Protein AF-A0A8T6IIY0-F1 (afdb_monomer_lite)

Sequence (88 aa):
MPRGSVAIWLGATFHGLGVNETETPRRGIITLCNVGWLRQEENFYGSVPQEVAATWPERLQQMLGWQQHGVLAGFVPGRDPTCQLRNA

Structure (mmCIF, N/CA/C/O backbone):
data_AF-A0A8T6IIY0-F1
#
_entry.id   AF-A0A8T6IIY0-F1
#
loop_
_atom_site.group_PDB
_atom_site.id
_atom_site.type_symbol
_atom_site.label_atom_id
_atom_site.label_alt_id
_atom_site.label_comp_id
_atom_site.label_asym_id
_atom_site.label_entity_id
_atom_site.label_seq_id
_atom_site.pdbx_PDB_ins_code
_atom_site.Cartn_x
_atom_site.Cartn_y
_atom_site.Cartn_z
_atom_site.occupancy
_atom_site.B_iso_or_equiv
_atom_site.auth_seq_id
_atom_site.auth_comp_id
_atom_site.auth_asym_id
_atom_site.auth_atom_id
_atom_site.pdbx_PDB_model_num
ATOM 1 N N . MET A 1 1 ? -18.995 0.984 13.663 1.00 88.81 1 MET A N 1
ATOM 2 C CA . MET A 1 1 ? -19.568 0.804 12.311 1.00 88.81 1 MET A CA 1
ATOM 3 C C . MET A 1 1 ? -19.880 -0.673 12.109 1.00 88.81 1 MET A C 1
ATOM 5 O O . MET A 1 1 ? -19.107 -1.481 12.622 1.00 88.81 1 MET A O 1
ATOM 9 N N . PRO A 1 2 ? -20.974 -1.034 11.420 1.00 94.12 2 PRO A N 1
ATOM 10 C CA . PRO A 1 2 ? -21.259 -2.422 11.052 1.00 94.12 2 PRO A CA 1
ATOM 11 C C . PRO A 1 2 ? -20.145 -3.052 10.198 1.00 94.12 2 PRO A C 1
ATOM 13 O O . PRO A 1 2 ? -19.360 -2.354 9.552 1.00 94.12 2 PRO A O 1
ATOM 16 N N . ARG A 1 3 ? -20.074 -4.389 10.172 1.00 94.88 3 ARG A N 1
ATOM 17 C CA . ARG A 1 3 ? -19.154 -5.122 9.287 1.00 94.88 3 ARG A CA 1
ATOM 18 C C . ARG A 1 3 ? -19.451 -4.767 7.824 1.00 94.88 3 ARG A C 1
ATOM 20 O O . ARG A 1 3 ? -20.604 -4.787 7.415 1.00 94.88 3 ARG A O 1
ATOM 27 N N . GLY A 1 4 ? -18.404 -4.485 7.049 1.00 95.50 4 GLY A N 1
ATOM 28 C CA . GLY A 1 4 ? -18.513 -4.088 5.639 1.00 95.50 4 GLY A CA 1
ATOM 29 C C . GLY A 1 4 ? -18.569 -2.575 5.414 1.00 95.50 4 GLY A C 1
ATOM 30 O O . GLY A 1 4 ? -18.447 -2.131 4.278 1.00 95.50 4 GLY A O 1
ATOM 31 N N . SER A 1 5 ? -18.698 -1.770 6.472 1.00 96.56 5 SER A N 1
ATOM 32 C CA . SER A 1 5 ? -18.523 -0.320 6.371 1.00 96.56 5 SER A CA 1
ATOM 33 C C . SER A 1 5 ? -17.053 0.061 6.176 1.00 96.56 5 SER A C 1
ATOM 35 O O . SER A 1 5 ? -16.158 -0.591 6.716 1.00 96.56 5 SER A O 1
ATOM 37 N N . VAL A 1 6 ? -16.820 1.166 5.466 1.00 96.56 6 VAL A N 1
ATOM 38 C CA . VAL A 1 6 ? -15.494 1.754 5.233 1.00 96.56 6 VAL A CA 1
ATOM 39 C C . VAL A 1 6 ? -15.506 3.204 5.707 1.00 96.56 6 VAL A C 1
ATOM 41 O O . VAL A 1 6 ? -16.474 3.924 5.471 1.00 96.56 6 VAL A O 1
ATOM 44 N N . ALA A 1 7 ? -14.428 3.629 6.365 1.00 94.94 7 ALA A N 1
ATOM 45 C CA . ALA A 1 7 ? -14.151 5.033 6.642 1.00 94.94 7 ALA A CA 1
ATOM 46 C C . ALA A 1 7 ? -12.970 5.481 5.773 1.00 94.94 7 ALA A C 1
ATOM 48 O O . ALA A 1 7 ? -11.984 4.755 5.663 1.00 94.94 7 ALA A O 1
ATOM 49 N N . ILE A 1 8 ? -13.086 6.658 5.156 1.00 96.38 8 ILE A N 1
ATOM 50 C CA . ILE A 1 8 ? -12.061 7.248 4.287 1.00 96.38 8 ILE A CA 1
ATOM 51 C C . ILE A 1 8 ? -11.763 8.648 4.813 1.00 96.38 8 ILE A C 1
ATOM 53 O O . ILE A 1 8 ? -12.684 9.414 5.094 1.00 96.38 8 ILE A O 1
ATOM 57 N N . TRP A 1 9 ? -10.484 8.979 4.939 1.00 95.62 9 TRP A N 1
ATOM 58 C CA . TRP A 1 9 ? -10.020 10.304 5.333 1.00 95.62 9 TRP A CA 1
ATOM 59 C C . TRP A 1 9 ? -8.766 10.679 4.542 1.00 95.62 9 TRP A C 1
ATOM 61 O O . TRP A 1 9 ? -8.108 9.822 3.950 1.00 95.62 9 TRP A O 1
ATOM 71 N N . LEU A 1 10 ? -8.456 11.975 4.497 1.00 97.12 10 LEU A N 1
ATOM 72 C CA . LEU A 1 10 ? -7.252 12.474 3.838 1.00 97.12 10 LEU A CA 1
ATOM 73 C C . LEU A 1 10 ? -6.057 12.362 4.788 1.00 97.12 10 LEU A C 1
ATOM 75 O O . LEU A 1 10 ? -6.213 12.462 6.003 1.00 97.12 10 LEU A O 1
ATOM 79 N N . GLY A 1 11 ? -4.844 12.233 4.243 1.00 94.50 11 GLY A N 1
ATOM 80 C CA . GLY A 1 11 ? -3.622 12.137 5.056 1.00 94.50 11 GLY A CA 1
ATOM 81 C C . GLY A 1 11 ? -3.375 13.347 5.970 1.00 94.50 11 GLY A C 1
ATOM 82 O O . GLY A 1 11 ? -2.717 13.215 6.994 1.00 94.50 11 GLY A O 1
ATOM 83 N N . ALA A 1 12 ? -3.945 14.510 5.637 1.00 96.06 12 ALA A N 1
ATOM 84 C CA . ALA A 1 12 ? -3.874 15.726 6.451 1.00 96.06 12 ALA A CA 1
ATOM 85 C C . ALA A 1 12 ? -4.988 15.838 7.512 1.00 96.06 12 ALA A C 1
ATOM 87 O O . ALA A 1 12 ? -5.007 16.791 8.289 1.00 96.06 12 ALA A O 1
ATOM 88 N N . THR A 1 13 ? -5.946 14.908 7.549 1.00 97.44 13 THR A N 1
ATOM 89 C CA . THR A 1 13 ? -6.995 14.901 8.572 1.00 97.44 13 THR A CA 1
ATOM 90 C C . THR A 1 13 ? -6.367 14.582 9.927 1.00 97.44 13 THR A C 1
ATOM 92 O O . THR A 1 13 ? -5.708 13.558 10.068 1.00 97.44 13 THR A O 1
ATOM 95 N N . PHE A 1 14 ? -6.580 15.417 10.945 1.00 97.56 14 PHE A N 1
ATOM 96 C CA . PHE A 1 14 ? -6.172 15.086 12.312 1.00 97.56 14 PHE A CA 1
ATOM 97 C C . PHE A 1 14 ? -7.040 13.940 12.844 1.00 97.56 14 PHE A C 1
ATOM 99 O O . PHE A 1 14 ? -8.265 14.049 12.876 1.00 97.56 14 PHE A O 1
ATOM 106 N N . HIS A 1 15 ? -6.417 12.827 13.222 1.00 95.50 15 HIS A N 1
ATOM 107 C CA . HIS A 1 15 ? -7.116 11.633 13.689 1.00 95.50 15 HIS A CA 1
ATOM 108 C C . HIS A 1 15 ? -6.214 10.789 14.596 1.00 95.50 15 HIS A C 1
ATOM 110 O O . HIS A 1 15 ? -4.999 10.971 14.642 1.00 95.50 15 HIS A O 1
ATOM 116 N N . GLY A 1 16 ? -6.824 9.848 15.313 1.00 93.56 16 GLY A N 1
ATOM 117 C CA . GLY A 1 16 ? -6.137 8.881 16.159 1.00 93.56 16 GLY A CA 1
ATOM 118 C C . GLY A 1 16 ? -7.034 7.685 16.448 1.00 93.56 16 GLY A C 1
ATOM 119 O O . GLY A 1 16 ? -8.232 7.692 16.149 1.00 93.56 16 GLY A O 1
ATOM 120 N N . LEU A 1 17 ? -6.453 6.637 17.023 1.00 91.38 17 LEU A N 1
ATOM 121 C CA . LEU A 1 17 ? -7.234 5.504 17.503 1.00 91.38 17 LEU A CA 1
ATOM 122 C C . LEU A 1 17 ? -7.940 5.891 18.811 1.00 91.38 17 LEU A C 1
ATOM 124 O O . LEU A 1 17 ? -7.325 6.466 19.702 1.00 91.38 17 LEU A O 1
ATOM 128 N N . GLY A 1 18 ? -9.231 5.574 18.921 1.00 93.06 18 GLY A N 1
ATOM 129 C CA . GLY A 1 18 ? -9.988 5.747 20.163 1.00 93.06 18 GLY A CA 1
ATOM 130 C C . GLY A 1 18 ? -9.696 4.643 21.182 1.00 93.06 18 GLY A C 1
ATOM 131 O O . GLY A 1 18 ? -9.359 3.516 20.801 1.00 93.06 18 GLY A O 1
ATOM 132 N N . VAL A 1 19 ? -9.876 4.965 22.465 1.00 96.38 19 VAL A N 1
ATOM 133 C CA . VAL A 1 19 ? -9.817 3.996 23.570 1.00 96.38 19 VAL A CA 1
ATOM 134 C C . VAL A 1 19 ? -10.924 2.955 23.392 1.00 96.38 19 VAL A C 1
ATOM 136 O O . VAL A 1 19 ? -12.054 3.284 23.035 1.00 96.38 19 VAL A O 1
ATOM 139 N N . ASN A 1 20 ? -10.589 1.682 23.602 1.00 96.88 20 ASN A N 1
ATOM 140 C CA . ASN A 1 20 ? -11.566 0.601 23.624 1.00 96.88 20 ASN A CA 1
ATOM 141 C C . ASN A 1 20 ? -12.010 0.355 25.070 1.00 96.88 20 ASN A C 1
ATOM 143 O O . ASN A 1 20 ? -11.232 -0.173 25.854 1.00 96.88 20 ASN A O 1
ATOM 147 N N . GLU A 1 21 ? -1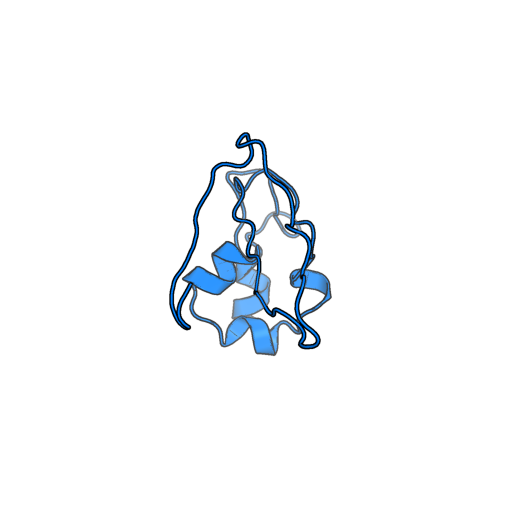3.245 0.721 25.404 1.00 97.50 21 GLU A N 1
ATOM 148 C CA . GLU A 1 21 ? -13.824 0.573 26.753 1.00 97.50 21 GLU A CA 1
ATOM 149 C C . GLU A 1 21 ? -14.543 -0.773 26.959 1.00 97.50 21 GLU A C 1
ATOM 151 O O . GLU A 1 21 ? -15.314 -0.942 27.898 1.00 97.50 21 GLU A O 1
ATOM 156 N N . THR A 1 22 ? -14.338 -1.735 26.057 1.00 96.88 22 THR A N 1
ATOM 157 C CA . THR A 1 22 ? -14.948 -3.068 26.141 1.00 96.88 22 THR A CA 1
ATOM 158 C C . THR A 1 22 ? -13.907 -4.132 26.463 1.00 96.88 22 THR A C 1
ATOM 160 O O . THR A 1 22 ? -12.739 -4.000 26.103 1.00 96.88 22 THR A O 1
ATOM 163 N N . GLU A 1 23 ? -14.357 -5.256 27.017 1.00 97.88 23 GLU A N 1
ATOM 164 C CA . GLU A 1 23 ? -13.519 -6.435 27.295 1.00 97.88 23 GLU A CA 1
ATOM 165 C C . GLU A 1 23 ? -13.148 -7.243 26.033 1.00 97.88 23 GLU A C 1
ATOM 167 O O . GLU A 1 23 ? -12.568 -8.325 26.114 1.00 97.88 23 GLU A O 1
ATOM 172 N N . THR A 1 24 ? -13.506 -6.760 24.836 1.00 97.44 24 THR A N 1
ATOM 173 C CA . THR A 1 24 ? -13.308 -7.491 23.575 1.00 97.44 24 THR A CA 1
ATOM 174 C C . THR A 1 24 ? -12.462 -6.699 22.578 1.00 97.44 24 THR A C 1
ATOM 176 O O . THR A 1 24 ? -12.655 -5.490 22.437 1.00 97.44 24 THR A O 1
ATOM 179 N N . PRO A 1 25 ? -11.543 -7.337 21.825 1.00 95.62 25 PRO A N 1
ATOM 180 C CA . PRO A 1 25 ? -10.746 -6.630 20.827 1.00 95.62 2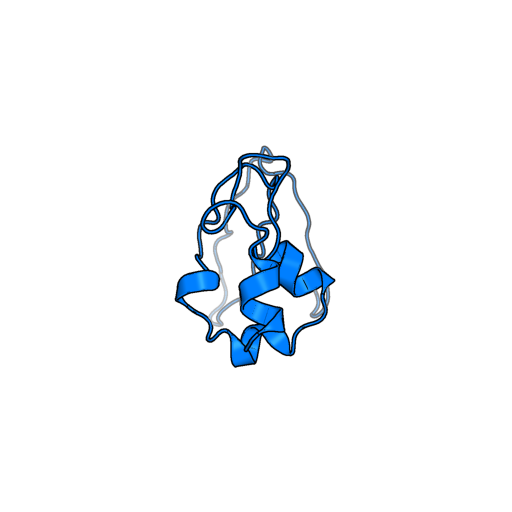5 PRO A CA 1
ATOM 181 C C . PRO A 1 25 ? -11.589 -6.044 19.687 1.00 95.62 25 PRO A C 1
ATOM 183 O O . PRO A 1 25 ? -12.327 -6.761 19.007 1.00 95.62 25 PRO A O 1
ATOM 186 N N . ARG A 1 26 ? -11.384 -4.758 19.386 1.00 94.56 26 ARG A N 1
ATOM 187 C CA . ARG A 1 26 ? -11.900 -4.118 18.170 1.00 94.56 26 ARG A CA 1
ATOM 188 C C . ARG A 1 26 ? -10.910 -4.304 17.021 1.00 94.56 26 ARG A C 1
ATOM 190 O O . ARG A 1 26 ? -9.803 -3.778 17.066 1.00 94.56 26 ARG A O 1
ATOM 197 N N . ARG A 1 27 ? -11.314 -5.029 15.975 1.00 92.94 27 ARG A N 1
ATOM 198 C CA . ARG A 1 27 ? -10.471 -5.308 14.800 1.00 92.94 27 ARG A CA 1
ATOM 199 C C . ARG A 1 27 ? -10.802 -4.375 13.639 1.00 92.94 27 ARG A C 1
ATOM 201 O O . ARG A 1 27 ? -11.962 -4.024 13.430 1.00 92.94 27 ARG A O 1
ATOM 208 N N . GLY A 1 28 ? -9.782 -4.019 12.871 1.00 93.25 28 GLY A N 1
ATOM 209 C CA . GLY A 1 28 ? -9.901 -3.242 11.644 1.00 93.25 28 GLY A CA 1
ATOM 210 C C . GLY A 1 28 ? -8.702 -3.494 10.740 1.00 93.25 28 GLY A C 1
ATOM 211 O O . GLY A 1 28 ? -7.666 -3.964 11.203 1.00 93.25 28 GLY A O 1
ATOM 212 N N . ILE A 1 29 ? -8.867 -3.193 9.456 1.00 95.00 29 ILE A N 1
ATOM 213 C CA . ILE A 1 29 ? -7.789 -3.189 8.468 1.00 95.00 29 ILE A CA 1
ATOM 214 C C . ILE A 1 29 ? -7.619 -1.739 8.030 1.00 95.00 29 ILE A C 1
ATOM 216 O O . ILE A 1 29 ? -8.609 -1.069 7.733 1.00 95.00 29 ILE A O 1
ATOM 220 N N . ILE A 1 30 ? -6.378 -1.260 8.027 1.00 94.50 30 ILE A N 1
ATOM 221 C CA . ILE A 1 30 ? -6.023 0.064 7.522 1.00 94.50 30 ILE A CA 1
ATOM 222 C C . ILE A 1 30 ? -5.259 -0.148 6.223 1.00 94.50 30 ILE A C 1
ATOM 224 O O . ILE A 1 30 ? -4.292 -0.902 6.183 1.00 94.50 30 ILE A O 1
ATOM 228 N N . THR A 1 31 ? -5.703 0.518 5.164 1.00 93.81 31 THR A N 1
ATOM 229 C CA . THR A 1 31 ? -4.999 0.550 3.883 1.00 93.81 31 THR A CA 1
ATOM 230 C C . THR A 1 31 ? -4.664 1.995 3.578 1.00 93.81 31 THR A C 1
ATOM 232 O O . THR A 1 31 ? -5.558 2.840 3.523 1.00 93.81 31 THR A O 1
ATOM 235 N N . LEU A 1 32 ? -3.377 2.278 3.396 1.00 94.12 32 LEU A N 1
ATOM 236 C CA . LEU A 1 32 ? -2.898 3.606 3.047 1.00 94.12 32 LEU A CA 1
ATOM 237 C C . LEU A 1 32 ? -2.631 3.657 1.544 1.00 94.12 32 LEU A C 1
ATOM 239 O O . LEU A 1 32 ? -1.763 2.955 1.033 1.00 94.12 32 LEU A O 1
ATOM 243 N N . CYS A 1 33 ? -3.380 4.501 0.839 1.00 92.31 33 CYS A N 1
ATOM 244 C CA . CYS A 1 33 ? -3.123 4.811 -0.563 1.00 92.31 33 CYS A CA 1
ATOM 245 C C . CYS A 1 33 ? -2.337 6.115 -0.644 1.00 92.31 33 CYS A C 1
ATOM 247 O O . CYS A 1 33 ? -2.731 7.116 -0.044 1.00 92.31 33 CYS A O 1
ATOM 249 N N . ASN A 1 34 ? -1.249 6.110 -1.407 1.00 92.44 34 ASN A N 1
ATOM 250 C CA . ASN A 1 34 ? -0.405 7.281 -1.589 1.00 92.44 34 ASN A CA 1
ATOM 251 C C . ASN A 1 34 ? -0.104 7.519 -3.074 1.00 92.44 34 ASN A C 1
ATOM 253 O O . ASN A 1 34 ? -0.395 6.684 -3.932 1.00 92.44 34 ASN A O 1
ATOM 257 N N . VAL A 1 35 ? 0.466 8.680 -3.374 1.00 91.50 35 VAL A N 1
ATOM 258 C CA . VAL A 1 35 ? 0.963 9.024 -4.708 1.00 91.50 35 VAL A CA 1
ATOM 259 C C . VAL A 1 35 ? 2.142 8.126 -5.098 1.00 91.50 35 VAL A C 1
ATOM 261 O O . VAL A 1 35 ? 2.971 7.772 -4.262 1.00 91.50 35 VAL A O 1
ATOM 264 N N . GLY A 1 36 ? 2.232 7.771 -6.382 1.00 89.75 36 GLY A N 1
ATOM 265 C CA . GLY A 1 36 ? 3.169 6.748 -6.866 1.00 89.75 36 GLY A CA 1
ATOM 266 C C . GLY A 1 36 ? 4.655 7.127 -6.824 1.00 89.75 36 GLY A C 1
ATOM 267 O O . GLY A 1 36 ? 5.501 6.258 -6.991 1.00 89.75 36 GLY A O 1
ATOM 268 N N . TRP A 1 37 ? 4.995 8.400 -6.593 1.00 90.44 37 TRP A N 1
ATOM 269 C CA . TRP A 1 37 ? 6.386 8.845 -6.424 1.00 90.44 37 TRP A CA 1
ATOM 270 C C . TRP A 1 37 ? 6.904 8.726 -4.982 1.00 90.44 37 TRP A C 1
ATOM 272 O O . TRP A 1 37 ? 8.069 9.031 -4.730 1.00 90.44 37 TRP A O 1
ATOM 282 N N . LEU A 1 38 ? 6.066 8.310 -4.027 1.00 91.75 38 LEU A N 1
ATOM 283 C CA . LEU A 1 38 ? 6.489 8.029 -2.656 1.00 91.75 38 LEU A CA 1
ATOM 284 C C . LEU A 1 38 ? 6.742 6.534 -2.457 1.00 91.75 38 LEU A C 1
ATOM 286 O O . LEU A 1 38 ? 6.057 5.682 -3.018 1.00 91.75 38 LEU A O 1
ATOM 290 N N . ARG A 1 39 ? 7.734 6.216 -1.623 1.00 89.81 39 ARG A N 1
ATOM 291 C CA . ARG A 1 39 ? 8.057 4.835 -1.261 1.00 89.81 39 ARG A CA 1
ATOM 292 C C . ARG A 1 39 ? 6.976 4.261 -0.338 1.00 89.81 39 ARG A C 1
ATOM 294 O O . ARG A 1 39 ? 6.540 4.930 0.594 1.00 89.81 39 ARG A O 1
ATOM 301 N N . GLN A 1 40 ? 6.591 3.011 -0.584 1.00 91.56 40 GLN A N 1
ATOM 302 C CA . GLN A 1 40 ? 5.681 2.261 0.282 1.00 91.56 40 GLN A CA 1
ATOM 303 C C . GLN A 1 40 ? 6.305 2.003 1.661 1.00 91.56 40 GLN A C 1
ATOM 305 O O . GLN A 1 40 ? 7.511 1.771 1.768 1.00 91.56 40 GLN A O 1
ATOM 310 N N . GLU A 1 41 ? 5.473 1.998 2.701 1.00 92.56 41 GLU A N 1
ATOM 311 C CA . GLU A 1 41 ? 5.878 1.573 4.046 1.00 92.56 41 GLU A CA 1
ATOM 312 C C . GLU A 1 41 ? 6.176 0.066 4.072 1.00 92.56 41 GLU A C 1
ATOM 314 O O . GLU A 1 41 ? 7.262 -0.349 4.476 1.00 92.56 41 GLU A O 1
ATOM 319 N N . GLU A 1 42 ? 5.254 -0.745 3.548 1.00 91.12 42 GLU A N 1
ATOM 320 C CA . GLU A 1 42 ? 5.457 -2.177 3.345 1.00 91.12 42 GLU A CA 1
ATOM 321 C C . GLU A 1 42 ? 5.936 -2.462 1.915 1.00 91.12 42 GLU A C 1
ATOM 323 O O . GLU A 1 42 ? 5.333 -2.037 0.930 1.00 91.12 42 GLU A O 1
ATOM 328 N N . ASN A 1 43 ? 7.050 -3.183 1.801 1.00 89.94 43 ASN A N 1
ATOM 329 C CA . ASN A 1 43 ? 7.708 -3.470 0.532 1.00 89.94 43 ASN A CA 1
ATOM 330 C C . ASN A 1 43 ? 7.254 -4.828 -0.030 1.00 89.94 43 ASN A C 1
ATOM 332 O O . ASN A 1 43 ? 7.895 -5.851 0.223 1.00 89.94 43 ASN A O 1
ATOM 336 N N . PHE A 1 44 ? 6.186 -4.823 -0.831 1.00 90.75 44 PHE A N 1
ATOM 337 C CA . PHE A 1 44 ? 5.601 -6.048 -1.393 1.00 90.75 44 PHE A CA 1
ATOM 338 C C . PHE A 1 44 ? 6.508 -6.786 -2.380 1.00 90.75 44 PHE A C 1
ATOM 340 O O . PHE A 1 44 ? 6.412 -8.006 -2.485 1.00 90.75 44 PHE A O 1
ATOM 347 N N . TYR A 1 45 ? 7.432 -6.092 -3.049 1.00 86.75 45 TYR A N 1
ATOM 348 C CA . TYR A 1 45 ? 8.397 -6.742 -3.943 1.00 86.75 45 TYR A CA 1
ATOM 349 C C . TYR 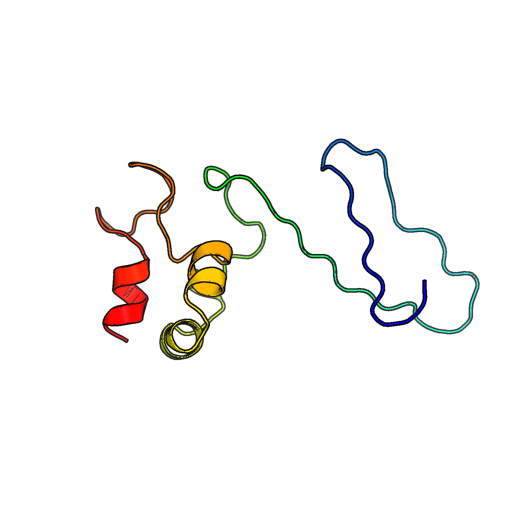A 1 45 ? 9.346 -7.689 -3.199 1.00 86.75 45 TYR A C 1
ATOM 351 O O . TYR A 1 45 ? 9.859 -8.635 -3.788 1.00 86.75 45 TYR A O 1
ATOM 359 N N . GLY A 1 46 ? 9.627 -7.393 -1.923 1.00 86.06 46 GLY A N 1
ATOM 360 C CA . GLY A 1 46 ? 10.511 -8.196 -1.078 1.00 86.06 46 GLY A CA 1
ATOM 361 C C . GLY A 1 46 ? 9.779 -9.184 -0.172 1.00 86.06 46 GLY A C 1
ATOM 362 O O . GLY A 1 46 ? 10.398 -10.138 0.289 1.00 86.06 46 GLY A O 1
ATOM 363 N N . SER A 1 47 ? 8.492 -8.959 0.109 1.00 91.19 47 SER A N 1
ATOM 364 C CA . SER A 1 47 ? 7.711 -9.807 1.018 1.00 91.19 47 SER A CA 1
ATOM 365 C C . SER A 1 47 ? 6.838 -10.840 0.310 1.00 91.19 47 SER A C 1
ATOM 367 O O . SER A 1 47 ? 6.441 -11.817 0.944 1.00 91.19 47 SER A O 1
ATOM 369 N N . VAL A 1 48 ? 6.548 -10.663 -0.984 1.00 93.44 48 VAL A N 1
ATOM 370 C CA . VAL A 1 48 ? 5.669 -11.562 -1.739 1.00 93.44 48 VAL A CA 1
ATOM 371 C C . VAL A 1 48 ? 6.421 -12.222 -2.898 1.00 93.44 48 VAL A C 1
ATOM 373 O O . VAL A 1 48 ? 7.004 -11.508 -3.717 1.00 93.44 48 VAL A O 1
ATOM 376 N N . PRO A 1 49 ? 6.385 -13.566 -3.015 1.00 94.38 49 PRO A N 1
ATOM 377 C CA . PRO A 1 49 ? 6.945 -14.265 -4.168 1.00 94.38 49 PRO A CA 1
ATOM 378 C C . PRO A 1 49 ? 6.322 -13.790 -5.488 1.00 94.38 49 PRO A C 1
ATOM 380 O O . PRO A 1 49 ? 5.118 -13.521 -5.564 1.00 94.38 49 PRO A O 1
ATOM 383 N N . GLN A 1 50 ? 7.134 -13.692 -6.540 1.00 94.00 50 GLN A N 1
ATOM 384 C CA . GLN A 1 50 ? 6.705 -13.134 -7.830 1.00 94.00 50 GLN A CA 1
ATOM 385 C C . GLN A 1 50 ? 5.602 -13.975 -8.475 1.00 94.00 50 GLN A C 1
ATOM 387 O O . GLN A 1 50 ? 4.646 -13.418 -9.012 1.00 94.00 50 GLN A O 1
ATOM 392 N N . GLU A 1 51 ? 5.677 -15.297 -8.340 1.00 94.62 51 GLU A N 1
ATOM 393 C CA . GLU A 1 51 ? 4.672 -16.247 -8.807 1.00 94.62 51 GLU A CA 1
ATOM 394 C C . GLU A 1 51 ? 3.308 -16.029 -8.137 1.00 94.62 51 GLU A C 1
ATOM 396 O O . GLU A 1 51 ? 2.272 -16.183 -8.779 1.00 94.62 51 GLU A O 1
ATOM 401 N N . VAL A 1 52 ? 3.281 -15.588 -6.873 1.00 95.62 52 VAL A N 1
ATOM 402 C CA . VAL A 1 52 ? 2.036 -15.237 -6.176 1.00 95.62 52 VAL A CA 1
ATOM 403 C C . VAL A 1 52 ? 1.514 -13.902 -6.694 1.00 95.62 52 VAL A C 1
ATOM 405 O O . VAL A 1 52 ? 0.341 -13.801 -7.060 1.00 95.62 52 VAL A O 1
ATOM 408 N N . ALA A 1 53 ? 2.378 -12.888 -6.779 1.00 95.56 53 ALA A N 1
ATOM 409 C CA . ALA A 1 53 ? 1.998 -11.565 -7.268 1.00 95.56 53 ALA A CA 1
ATOM 410 C C . ALA A 1 53 ? 1.485 -11.594 -8.723 1.00 95.56 53 ALA A C 1
ATOM 412 O O . ALA A 1 53 ? 0.557 -10.857 -9.073 1.00 95.56 53 ALA A O 1
ATOM 413 N N . ALA A 1 54 ? 2.024 -12.488 -9.556 1.00 95.50 54 ALA A N 1
ATOM 414 C CA . ALA A 1 54 ? 1.605 -12.689 -10.941 1.00 95.50 54 ALA A CA 1
ATOM 415 C C . ALA A 1 54 ? 0.142 -13.158 -11.073 1.00 95.50 54 ALA A C 1
ATOM 417 O O . ALA A 1 54 ? -0.501 -12.839 -12.072 1.00 95.50 54 ALA A O 1
ATOM 418 N N . THR A 1 55 ? -0.414 -13.837 -10.059 1.00 96.31 55 THR A N 1
ATOM 419 C CA . THR A 1 55 ? -1.818 -14.305 -10.061 1.00 96.31 55 THR A CA 1
ATOM 420 C C . THR A 1 55 ? -2.842 -13.208 -9.769 1.00 96.31 55 THR A C 1
ATOM 422 O O . THR A 1 55 ? -4.041 -13.399 -9.981 1.00 96.31 55 THR A O 1
ATOM 425 N N . TRP A 1 56 ? -2.406 -12.058 -9.255 1.00 96.38 56 TRP A N 1
ATOM 426 C CA . TRP A 1 56 ? -3.315 -10.986 -8.870 1.00 96.38 56 TRP A CA 1
ATOM 427 C C . TRP A 1 56 ? -3.890 -10.237 -10.074 1.00 96.38 56 TRP A C 1
ATOM 429 O O . TRP A 1 56 ? -3.246 -10.157 -11.120 1.00 96.38 56 TRP A O 1
ATOM 439 N N . PRO A 1 57 ? -5.062 -9.591 -9.923 1.00 97.38 57 PRO A N 1
ATOM 440 C CA . PRO A 1 57 ? -5.539 -8.638 -10.914 1.00 97.38 57 PRO A CA 1
ATOM 441 C C . PRO A 1 57 ? -4.482 -7.565 -11.187 1.00 97.38 57 PRO A C 1
ATOM 443 O O . PRO A 1 57 ? -3.868 -7.044 -10.254 1.00 97.38 57 PRO A O 1
ATOM 446 N N . GLU A 1 58 ? -4.317 -7.175 -12.451 1.00 94.88 58 GLU A N 1
ATOM 447 C CA . GLU A 1 58 ? -3.311 -6.186 -12.864 1.00 94.88 58 GLU A CA 1
ATOM 448 C C . GLU A 1 58 ? -3.393 -4.894 -12.041 1.00 94.88 58 GLU A C 1
ATOM 450 O O . GLU A 1 58 ? -2.378 -4.341 -11.620 1.00 94.88 58 GLU A O 1
ATOM 455 N N . ARG A 1 59 ? -4.612 -4.448 -11.721 1.00 95.06 59 ARG A N 1
ATOM 456 C CA . ARG A 1 59 ? -4.807 -3.253 -10.901 1.00 95.06 59 ARG A CA 1
ATOM 457 C C . ARG A 1 59 ? -4.198 -3.383 -9.502 1.00 95.06 59 ARG A C 1
ATOM 459 O O . ARG A 1 59 ? -3.655 -2.409 -8.988 1.00 95.06 59 ARG A O 1
ATOM 466 N N . LEU A 1 60 ? -4.276 -4.566 -8.894 1.00 94.88 60 LEU A N 1
ATOM 467 C CA . LEU A 1 60 ? -3.680 -4.828 -7.586 1.00 94.88 60 LEU A CA 1
ATOM 468 C C . LEU A 1 60 ? -2.152 -4.898 -7.684 1.00 94.88 60 LEU A C 1
ATOM 470 O O . LEU A 1 60 ? -1.473 -4.329 -6.835 1.00 94.88 60 LEU A O 1
ATOM 474 N N . GLN A 1 61 ? -1.615 -5.506 -8.747 1.00 94.88 61 GLN A N 1
ATOM 475 C CA . GLN A 1 61 ? -0.173 -5.499 -9.029 1.00 94.88 61 GLN A CA 1
ATOM 476 C C . GLN A 1 61 ? 0.358 -4.056 -9.076 1.00 94.88 61 GLN A C 1
ATOM 478 O O . GLN A 1 61 ? 1.299 -3.725 -8.358 1.00 94.88 61 GLN A O 1
ATOM 483 N N . GLN A 1 62 ? -0.307 -3.178 -9.836 1.00 92.12 62 GLN A N 1
ATOM 484 C CA . GLN A 1 62 ? 0.034 -1.753 -9.934 1.00 92.12 62 GLN A CA 1
ATOM 485 C C . GLN A 1 62 ? -0.027 -1.044 -8.571 1.00 92.12 62 GLN A C 1
ATOM 487 O O . GLN A 1 62 ? 0.909 -0.341 -8.200 1.00 92.12 62 GLN A O 1
ATOM 492 N N . MET A 1 63 ? -1.104 -1.245 -7.798 1.00 92.25 63 MET A N 1
ATOM 493 C CA . MET A 1 63 ? -1.262 -0.625 -6.471 1.00 92.25 63 MET A CA 1
ATOM 494 C C . MET A 1 63 ? -0.189 -1.066 -5.471 1.00 92.25 63 MET A C 1
ATOM 496 O O . MET A 1 63 ? 0.220 -0.278 -4.620 1.00 92.25 63 MET A O 1
ATOM 500 N N . LEU A 1 64 ? 0.273 -2.311 -5.580 1.00 93.38 64 LEU A N 1
ATOM 501 C CA . LEU A 1 64 ? 1.311 -2.874 -4.720 1.00 93.38 64 LEU A CA 1
ATOM 502 C C . LEU A 1 64 ? 2.727 -2.629 -5.254 1.00 93.38 64 LEU A C 1
ATOM 504 O O . LEU A 1 64 ? 3.683 -3.131 -4.672 1.00 93.38 64 LEU A O 1
ATOM 508 N N . GLY A 1 65 ? 2.873 -1.786 -6.278 1.00 91.44 65 GLY A N 1
ATOM 509 C CA . GLY A 1 65 ? 4.157 -1.269 -6.739 1.00 91.44 65 GLY A CA 1
ATOM 510 C C . GLY A 1 65 ? 4.687 -1.940 -8.003 1.00 91.44 65 GLY A C 1
ATOM 511 O O . GLY A 1 65 ? 5.648 -1.456 -8.590 1.00 91.44 65 GLY A O 1
ATOM 512 N N . TRP A 1 66 ? 4.070 -2.993 -8.531 1.00 93.69 66 TRP A N 1
ATOM 513 C CA . TRP A 1 66 ? 4.572 -3.673 -9.733 1.00 93.69 66 TRP A CA 1
ATOM 514 C C . TRP A 1 66 ? 4.406 -2.866 -11.036 1.00 93.69 66 TRP A C 1
ATOM 516 O O . TRP A 1 66 ? 4.272 -3.453 -12.096 1.00 93.69 66 TRP A O 1
ATOM 526 N N . GLN A 1 67 ? 4.407 -1.536 -10.965 1.00 92.50 67 GLN A N 1
ATOM 527 C CA . GLN A 1 67 ? 4.367 -0.573 -12.053 1.00 92.50 67 GLN A CA 1
ATOM 528 C C . GLN A 1 67 ? 5.306 0.594 -11.722 1.00 92.50 67 GLN A C 1
ATOM 530 O O . GLN A 1 67 ? 5.349 1.063 -10.582 1.00 92.50 67 GLN A O 1
ATOM 535 N N . GLN A 1 68 ? 6.022 1.104 -12.724 1.00 92.56 68 GLN A N 1
ATOM 536 C CA . GLN A 1 68 ? 6.818 2.317 -12.552 1.00 92.56 68 GLN A CA 1
ATOM 537 C C . GLN A 1 68 ? 5.909 3.553 -12.482 1.00 92.56 68 GLN A C 1
ATOM 539 O O . GLN A 1 68 ? 4.905 3.655 -13.190 1.00 92.56 68 GLN A O 1
ATOM 544 N N . HIS A 1 69 ? 6.283 4.539 -11.673 1.00 91.12 69 HIS A N 1
ATOM 545 C CA . HIS A 1 69 ? 5.609 5.828 -11.667 1.00 91.12 69 HIS A CA 1
ATOM 546 C C . HIS A 1 69 ? 6.391 6.854 -12.500 1.00 91.12 69 HIS A C 1
ATOM 548 O O . HIS A 1 69 ? 7.514 7.243 -12.167 1.00 91.12 69 HIS A O 1
ATOM 554 N N . GLY A 1 70 ? 5.781 7.329 -13.588 1.00 88.56 70 GLY A N 1
ATOM 555 C CA . GLY A 1 70 ? 6.444 8.234 -14.528 1.00 88.56 70 GLY A CA 1
ATOM 556 C C . GLY A 1 70 ? 7.639 7.560 -15.205 1.00 88.56 70 GLY A C 1
ATOM 557 O O . GLY A 1 70 ? 7.542 6.414 -15.623 1.00 88.56 70 GLY A O 1
ATOM 558 N N . VAL A 1 71 ? 8.758 8.280 -15.329 1.00 84.06 71 VAL A N 1
ATOM 559 C CA . VAL A 1 71 ? 9.968 7.778 -16.015 1.00 84.06 71 VAL A CA 1
ATOM 560 C C . VAL A 1 71 ? 11.038 7.282 -15.034 1.00 84.06 71 VAL A C 1
ATOM 562 O O . VAL A 1 71 ? 11.881 6.471 -15.399 1.00 84.06 71 VAL A O 1
ATOM 565 N N . LEU A 1 72 ? 11.041 7.784 -13.794 1.00 83.81 72 LEU A N 1
ATOM 566 C CA . LEU A 1 72 ? 12.194 7.652 -12.891 1.00 83.81 72 LEU A CA 1
ATOM 567 C C . LEU A 1 72 ? 11.883 7.003 -11.539 1.00 83.81 72 LEU A C 1
ATOM 569 O O . LEU A 1 72 ? 12.820 6.676 -10.814 1.00 83.81 72 LEU A O 1
ATOM 573 N N . ALA A 1 73 ? 10.615 6.807 -11.170 1.00 90.06 73 ALA A N 1
ATOM 574 C CA . ALA A 1 73 ? 10.271 6.246 -9.867 1.00 90.06 73 ALA A CA 1
ATOM 575 C C . ALA A 1 73 ? 9.876 4.769 -9.982 1.00 90.06 73 ALA A C 1
ATOM 577 O O . ALA A 1 73 ? 8.953 4.410 -10.708 1.00 90.06 73 ALA A O 1
ATOM 578 N N . GLY A 1 74 ? 10.574 3.916 -9.229 1.00 87.94 74 GLY A N 1
ATOM 579 C CA . GLY A 1 74 ? 10.207 2.509 -9.063 1.00 87.94 74 GLY A CA 1
ATOM 580 C C . GLY A 1 74 ? 10.577 1.581 -10.222 1.00 87.94 74 GLY A C 1
ATOM 581 O O . GLY A 1 74 ? 10.043 0.485 -10.272 1.00 87.94 74 GLY A O 1
ATOM 582 N N . PHE A 1 75 ? 11.464 1.968 -11.146 1.00 90.69 75 PHE A N 1
ATOM 583 C CA . PHE A 1 75 ? 11.928 1.059 -12.203 1.00 90.69 75 PHE A CA 1
ATOM 584 C C . PHE A 1 75 ? 12.877 -0.026 -11.662 1.00 90.69 75 PHE A C 1
ATOM 586 O O . PHE A 1 75 ? 13.617 0.186 -10.700 1.00 90.69 75 PHE A O 1
ATOM 593 N N . VAL A 1 76 ? 12.922 -1.171 -12.343 1.00 87.25 76 VAL A N 1
ATOM 594 C CA . VAL A 1 76 ? 13.925 -2.232 -12.144 1.00 87.25 76 VAL A CA 1
ATOM 595 C C . VAL A 1 76 ? 14.862 -2.229 -13.350 1.00 87.25 76 VAL A C 1
ATOM 597 O O . VAL A 1 76 ? 14.374 -2.244 -14.473 1.00 87.25 76 VAL A O 1
ATOM 600 N N . PRO A 1 77 ? 16.190 -2.147 -13.153 1.00 88.56 77 PRO A N 1
ATOM 601 C CA . PRO A 1 77 ? 17.178 -1.629 -14.112 1.00 88.56 77 PRO A CA 1
ATOM 602 C C . PRO A 1 77 ? 16.643 -1.201 -15.498 1.00 88.56 77 PRO A C 1
ATOM 604 O O . PRO A 1 77 ? 16.711 -1.961 -16.463 1.00 88.56 77 PRO A O 1
ATOM 607 N N . GLY A 1 78 ? 16.084 0.017 -15.568 1.00 87.31 78 GLY A N 1
ATOM 608 C CA . GLY A 1 78 ? 15.578 0.656 -16.794 1.00 87.31 78 GLY A CA 1
ATOM 609 C C . GLY A 1 78 ? 14.238 0.146 -17.345 1.00 87.31 78 GLY A C 1
ATOM 610 O O . GLY A 1 78 ? 13.872 0.506 -18.461 1.00 87.31 78 GLY A O 1
ATOM 611 N N . ARG A 1 79 ? 13.514 -0.706 -16.614 1.00 90.38 7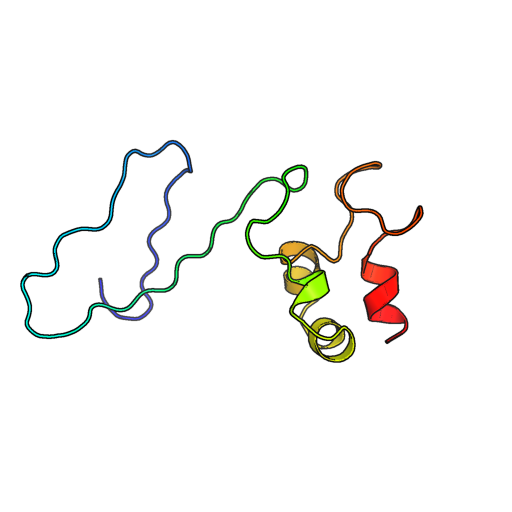9 ARG A N 1
ATOM 612 C CA . ARG A 1 79 ? 12.264 -1.338 -17.057 1.00 90.38 79 ARG A CA 1
ATOM 613 C C . ARG A 1 79 ? 11.161 -1.206 -16.017 1.00 90.38 79 ARG A C 1
ATOM 615 O O . ARG A 1 79 ? 11.415 -1.067 -14.821 1.00 90.38 79 ARG A O 1
ATOM 622 N N . ASP A 1 80 ? 9.928 -1.303 -16.497 1.00 92.12 80 ASP A N 1
ATOM 623 C CA . ASP A 1 80 ? 8.756 -1.399 -15.639 1.00 92.12 80 ASP A CA 1
ATOM 624 C C . ASP A 1 80 ? 8.802 -2.696 -14.800 1.00 92.12 80 ASP A C 1
ATOM 626 O O . ASP A 1 80 ? 9.038 -3.763 -15.375 1.00 92.12 80 ASP A O 1
ATOM 630 N N . PRO A 1 81 ? 8.561 -2.650 -13.475 1.00 92.50 81 PRO A N 1
ATOM 631 C CA . PRO A 1 81 ? 8.554 -3.837 -12.616 1.00 92.50 81 PRO A CA 1
ATOM 632 C C . PRO A 1 81 ? 7.568 -4.926 -13.037 1.00 92.50 81 PRO A C 1
ATOM 634 O O . PRO A 1 81 ? 7.795 -6.093 -12.710 1.00 92.50 81 PRO A O 1
ATOM 637 N N . THR A 1 82 ? 6.522 -4.601 -13.807 1.00 92.44 82 THR A N 1
ATOM 638 C CA . THR A 1 82 ? 5.630 -5.611 -14.402 1.00 92.44 82 THR A CA 1
ATOM 639 C C . THR A 1 82 ? 6.409 -6.679 -15.170 1.00 92.44 82 THR A C 1
ATOM 641 O O . THR A 1 82 ? 5.976 -7.832 -15.202 1.00 92.44 82 THR A O 1
ATOM 644 N N . CYS A 1 83 ? 7.584 -6.359 -15.731 1.00 91.94 83 CYS A N 1
ATOM 645 C CA . CYS A 1 83 ? 8.410 -7.334 -16.442 1.00 91.94 83 CYS A CA 1
ATOM 646 C C . CYS A 1 83 ? 8.866 -8.504 -15.556 1.00 91.94 83 CYS A C 1
ATOM 648 O O . CYS A 1 83 ? 9.159 -9.574 -16.079 1.00 91.94 83 CYS A O 1
ATOM 650 N N . GLN A 1 84 ? 8.940 -8.325 -14.235 1.00 91.19 84 GLN A N 1
ATOM 651 C CA . GLN A 1 84 ? 9.290 -9.398 -13.301 1.00 91.19 84 GLN A CA 1
ATOM 652 C C . GLN A 1 84 ? 8.122 -10.369 -13.097 1.00 91.19 84 GLN A C 1
ATOM 654 O O . GLN A 1 84 ? 8.347 -11.558 -12.935 1.00 91.19 84 GLN A O 1
ATOM 659 N N . LEU A 1 85 ? 6.877 -9.893 -13.199 1.00 93.25 85 LEU A N 1
ATOM 660 C CA . LEU A 1 85 ? 5.684 -10.733 -13.043 1.00 93.25 85 LEU A CA 1
ATOM 661 C C . LEU A 1 85 ? 5.292 -11.487 -14.312 1.00 93.25 85 LEU A C 1
ATOM 663 O O . LEU A 1 85 ? 4.597 -12.491 -14.243 1.00 93.25 85 LEU A O 1
ATOM 667 N N . ARG A 1 86 ? 5.660 -10.970 -15.487 1.00 87.50 86 ARG A N 1
ATOM 668 C CA . ARG A 1 86 ? 5.310 -11.584 -16.782 1.00 87.50 86 ARG A CA 1
ATOM 669 C C . ARG A 1 86 ? 6.280 -12.688 -17.213 1.00 87.50 86 ARG A C 1
ATOM 671 O O . ARG A 1 86 ? 5.982 -13.396 -18.165 1.00 87.50 86 ARG A O 1
ATOM 678 N N . ASN A 1 87 ? 7.418 -12.806 -16.531 1.00 69.56 87 ASN A N 1
ATOM 679 C CA . ASN A 1 87 ? 8.445 -13.824 -16.772 1.00 69.56 87 ASN A CA 1
ATOM 680 C C . ASN A 1 87 ? 8.541 -14.856 -15.631 1.00 69.56 87 ASN A C 1
ATOM 682 O O . ASN A 1 87 ? 9.466 -15.667 -15.643 1.00 69.56 87 ASN A O 1
ATOM 686 N N . ALA A 1 88 ? 7.649 -14.762 -14.639 1.00 61.09 88 ALA A N 1
ATOM 687 C CA . ALA A 1 88 ? 7.554 -15.667 -13.498 1.00 61.09 88 ALA A CA 1
ATOM 688 C 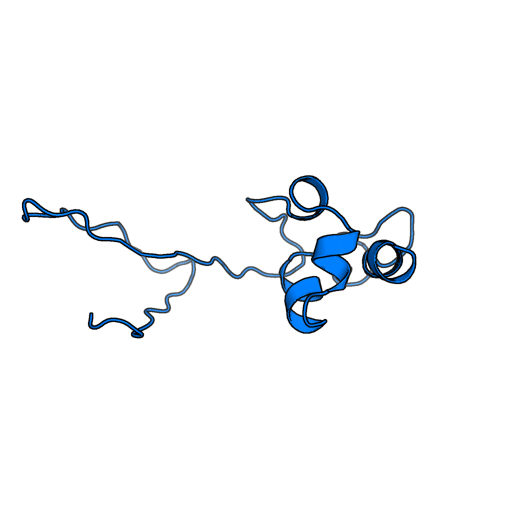C . ALA A 1 88 ? 6.676 -16.884 -13.818 1.00 61.09 88 ALA A C 1
ATOM 690 O O . ALA A 1 88 ? 5.761 -16.744 -14.663 1.00 61.09 88 ALA A O 1
#

Radius of gyration: 17.11 Å; chains: 1; bounding box: 38×32×44 Å

Secondary structure (DSSP, 8-state):
--TT------TTS---PPP--SSS-----------TTSPPSS-HHHHS-HHHHHTS-HHHHHHTT-S-BTTTBS-BTTB-THHHHS--

pLDDT: mean 92.35, std 5.21, range [61.09, 97.88]

Foldseek 3Di:
DDPPDDDDDDPPDDDDDDDDPDPDDDDDDDDDQDDQQDDDPDQCVVVPDLQVL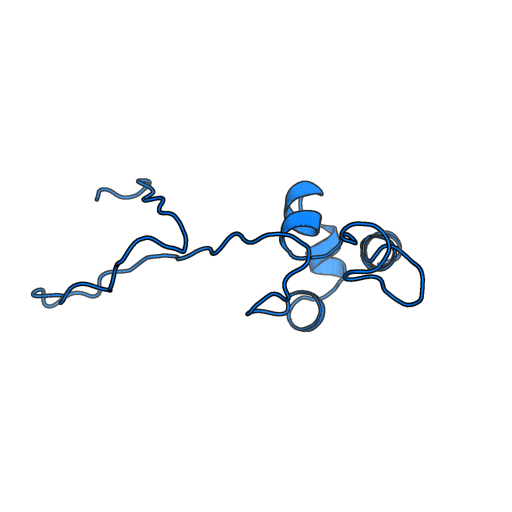LPDDPVVCVRNLQAADDQPRRADVRHRSVVSNVVD